Protein AF-A0A2N7MS92-F1 (afdb_monomer)

Nearest PDB structures (foldseek):
  7n2b-assembly2_B  TM=7.397E-01  e=2.798E-02  Homo sapiens
  5le6-assembly6_F  TM=7.637E-01  e=4.311E-02  synthetic construct
  5aar-assembly1_A  TM=6.761E-01  e=2.255E-02  Arabidopsis thaliana
  7ujj-assembly1_G  TM=6.486E-01  e=4.550E-02  synthetic construct
  6fp7-assembly1_B  TM=6.293E-01  e=8.700E-02  synthetic construct

Secondary structure (DSSP, 8-state):
-TGGGT--BTTB-HHHHHHHHHHH---HHHHHHIIIIIHHHHHHTSSSTHHHHHHHHHHHTT--TT---TT---HHHHHHHTT-HHHHHHHHHTT--TTPPBTTTTB-HHHHHHHHHHHS--HHHHHHHHHH-

pLDDT: mean 87.2, std 8.21, range [64.06, 97.69]

Structure (mmCIF, N/CA/C/O backbone):
data_AF-A0A2N7MS92-F1
#
_entry.id   AF-A0A2N7MS92-F1
#
loop_
_atom_site.group_PDB
_atom_site.id
_atom_site.type_symbol
_atom_site.label_atom_id
_atom_site.label_alt_id
_atom_site.label_comp_id
_atom_site.label_asym_id
_atom_site.label_entity_id
_atom_site.label_seq_id
_atom_site.pdbx_PDB_ins_code
_atom_site.Cartn_x
_atom_site.Cartn_y
_atom_site.Cartn_z
_atom_site.occupancy
_atom_site.B_iso_or_equiv
_atom_site.auth_seq_id
_atom_site.auth_comp_id
_atom_site.auth_asym_id
_atom_site.auth_atom_id
_atom_site.pdbx_PDB_model_num
ATOM 1 N N . MET A 1 1 ? 0.222 -4.306 17.571 1.00 74.31 1 MET A N 1
ATOM 2 C CA . MET A 1 1 ? 0.231 -3.843 16.172 1.00 74.31 1 MET A CA 1
ATOM 3 C C . MET A 1 1 ? 1.590 -4.052 15.541 1.00 74.31 1 MET A C 1
ATOM 5 O O . MET A 1 1 ? 1.655 -4.837 14.616 1.00 74.31 1 MET A O 1
ATOM 9 N N . LEU A 1 2 ? 2.665 -3.448 16.066 1.00 75.62 2 LEU A N 1
ATOM 10 C CA . LEU A 1 2 ? 4.011 -3.552 15.480 1.00 75.62 2 LEU A CA 1
ATOM 11 C C . LEU A 1 2 ? 4.478 -5.001 15.237 1.00 75.62 2 LEU A C 1
ATOM 13 O O . LEU A 1 2 ? 4.984 -5.285 14.156 1.00 75.62 2 LEU A O 1
ATOM 17 N N . CYS A 1 3 ? 4.228 -5.937 16.160 1.00 80.69 3 CYS A N 1
ATOM 18 C CA . CYS A 1 3 ? 4.527 -7.358 15.919 1.00 80.69 3 CYS A CA 1
ATOM 19 C C . CYS A 1 3 ? 3.757 -7.963 14.746 1.00 80.69 3 CYS A C 1
ATOM 21 O O . CYS A 1 3 ? 4.344 -8.627 13.903 1.00 80.69 3 CYS A O 1
ATOM 23 N N . ALA A 1 4 ? 2.463 -7.658 14.623 1.00 81.94 4 ALA A N 1
ATOM 24 C CA . ALA A 1 4 ? 1.657 -8.073 13.478 1.00 81.94 4 ALA A CA 1
ATOM 25 C C . ALA A 1 4 ? 2.101 -7.398 12.165 1.00 81.94 4 ALA A C 1
ATOM 27 O O . ALA A 1 4 ? 1.590 -7.756 11.113 1.00 81.94 4 ALA A O 1
ATOM 28 N N . LEU A 1 5 ? 3.029 -6.437 12.200 1.00 82.12 5 LEU A N 1
ATOM 29 C CA . LEU A 1 5 ? 3.677 -5.853 11.019 1.00 82.12 5 LEU A CA 1
ATOM 30 C C . LEU A 1 5 ? 5.069 -6.455 10.744 1.00 82.12 5 LEU A C 1
ATOM 32 O O . LEU A 1 5 ? 5.768 -5.956 9.868 1.00 82.12 5 LEU A O 1
ATOM 36 N N . GLY A 1 6 ? 5.468 -7.501 11.479 1.00 76.25 6 GLY A N 1
ATOM 37 C CA . GLY A 1 6 ? 6.758 -8.183 11.325 1.00 76.25 6 GLY A CA 1
ATOM 38 C C . GLY A 1 6 ? 7.873 -7.683 12.251 1.00 76.25 6 GLY A C 1
ATOM 39 O O . GLY A 1 6 ? 9.029 -8.015 12.028 1.00 76.25 6 GLY A O 1
ATOM 40 N N . ASN A 1 7 ? 7.567 -6.881 13.279 1.00 80.44 7 ASN A N 1
ATOM 41 C CA . ASN A 1 7 ? 8.578 -6.492 14.271 1.00 80.44 7 ASN A CA 1
ATOM 42 C C . ASN A 1 7 ? 8.728 -7.587 15.336 1.00 80.44 7 ASN A C 1
ATOM 44 O O . ASN A 1 7 ? 7.766 -7.874 16.049 1.00 80.44 7 ASN A O 1
ATOM 48 N N . ASP A 1 8 ? 9.927 -8.145 15.493 1.00 68.06 8 ASP A N 1
ATOM 49 C CA . ASP A 1 8 ? 10.179 -9.217 16.459 1.00 68.06 8 ASP A CA 1
ATOM 50 C C . ASP A 1 8 ? 9.887 -8.772 17.902 1.00 68.06 8 ASP A C 1
ATOM 52 O O . ASP A 1 8 ? 10.577 -7.925 18.477 1.00 68.06 8 ASP A O 1
ATOM 56 N N . ILE A 1 9 ? 8.865 -9.378 18.512 1.00 73.62 9 ILE A N 1
ATOM 57 C CA . ILE A 1 9 ? 8.648 -9.348 19.959 1.00 73.62 9 ILE A CA 1
ATOM 58 C C . ILE A 1 9 ? 9.045 -10.734 20.483 1.00 73.62 9 ILE A C 1
ATOM 60 O O . ILE A 1 9 ? 8.475 -11.720 20.028 1.00 73.62 9 ILE A O 1
ATOM 64 N N . PRO A 1 10 ? 9.963 -10.858 21.463 1.00 70.81 10 PRO A N 1
ATOM 65 C CA . PRO A 1 10 ? 10.567 -12.143 21.859 1.00 70.81 10 PRO A CA 1
ATOM 66 C C . PRO A 1 10 ? 9.607 -13.262 22.301 1.00 70.81 10 PRO A C 1
ATOM 68 O O . PRO A 1 10 ? 10.048 -14.383 22.535 1.00 70.81 10 PRO A O 1
ATOM 71 N N . VAL A 1 11 ? 8.325 -12.950 22.496 1.00 71.44 11 VAL A N 1
ATOM 72 C CA . VAL A 1 11 ? 7.302 -13.843 23.058 1.00 71.44 11 VAL A CA 1
ATOM 73 C C . VAL A 1 11 ? 6.183 -14.146 22.049 1.00 71.44 11 VAL A C 1
ATOM 75 O O . VAL A 1 11 ? 5.408 -15.063 22.284 1.00 71.44 11 VAL A O 1
ATOM 78 N N . PHE A 1 12 ? 6.086 -13.394 20.947 1.00 71.62 12 PHE A N 1
ATOM 79 C CA . PHE A 1 12 ? 4.992 -13.487 19.976 1.00 71.62 12 PHE A CA 1
ATOM 80 C C . PHE A 1 12 ? 5.512 -13.212 18.566 1.00 71.62 12 PHE A C 1
ATOM 82 O O . PHE A 1 12 ? 6.073 -12.140 18.322 1.00 71.62 12 PHE A O 1
ATOM 89 N N . ASP A 1 13 ? 5.280 -14.140 17.637 1.00 80.25 13 ASP A N 1
ATOM 90 C CA . ASP A 1 13 ? 5.498 -13.874 16.216 1.00 80.25 13 ASP A CA 1
ATOM 91 C C . ASP A 1 13 ? 4.348 -13.039 15.611 1.00 80.25 13 ASP A C 1
ATOM 93 O O . ASP A 1 13 ? 3.380 -12.662 16.289 1.00 80.25 13 ASP A O 1
ATOM 97 N N . SER A 1 14 ? 4.463 -12.675 14.331 1.00 79.38 14 SER A N 1
ATOM 98 C CA . SER A 1 14 ? 3.465 -11.827 13.673 1.00 79.38 14 SER A CA 1
ATOM 99 C C . SER A 1 14 ? 2.087 -12.479 13.555 1.00 79.38 14 SER A C 1
ATOM 101 O O . SER A 1 14 ? 1.085 -11.760 13.591 1.00 79.38 14 SER A O 1
ATOM 103 N N . GLU A 1 15 ? 2.024 -13.806 13.419 1.00 82.88 15 GLU A N 1
ATOM 104 C CA . GLU A 1 15 ? 0.766 -14.544 13.281 1.00 82.88 15 GLU A CA 1
ATOM 105 C C . GLU A 1 15 ? 0.081 -14.706 14.637 1.00 82.88 15 GLU A C 1
ATOM 107 O O . GLU A 1 15 ? -1.110 -14.414 14.743 1.00 82.88 15 GLU A O 1
ATOM 112 N N . ASP A 1 16 ? 0.822 -15.049 15.693 1.00 86.19 16 ASP A N 1
ATOM 113 C CA . ASP A 1 16 ? 0.288 -15.120 17.056 1.00 86.19 16 ASP A CA 1
ATOM 114 C C . ASP A 1 16 ? -0.257 -13.755 17.502 1.00 86.19 16 ASP A C 1
ATOM 116 O O . ASP A 1 16 ? -1.337 -13.645 18.093 1.00 86.19 16 ASP A O 1
ATOM 120 N N . CYS A 1 17 ? 0.463 -12.679 17.170 1.00 84.69 17 CYS A N 1
ATOM 121 C CA . CYS A 1 17 ? -0.001 -11.322 17.424 1.00 84.69 17 CYS A CA 1
ATOM 122 C C . CYS A 1 17 ? -1.282 -10.988 16.657 1.00 84.69 17 CYS A C 1
ATOM 124 O O . CYS A 1 17 ? -2.179 -10.346 17.207 1.00 84.69 17 CYS A O 1
ATOM 126 N N . LEU A 1 18 ? -1.375 -11.379 15.387 1.00 84.44 18 LEU A N 1
ATOM 127 C CA . LEU A 1 18 ? -2.574 -11.136 14.597 1.00 84.44 18 LEU A CA 1
ATOM 128 C C . LEU A 1 18 ? -3.762 -11.945 15.126 1.00 84.44 18 LEU A C 1
ATOM 130 O O . LEU A 1 18 ? -4.845 -11.386 15.280 1.00 84.44 18 LEU A O 1
ATOM 134 N N . PHE A 1 19 ? -3.543 -13.211 15.481 1.00 85.31 19 PHE A N 1
ATOM 135 C CA . PHE A 1 19 ? -4.543 -14.063 16.115 1.00 85.31 19 PHE A CA 1
ATOM 136 C C . PHE A 1 19 ? -5.077 -13.437 17.407 1.00 85.31 19 PHE A C 1
ATOM 138 O O . PHE A 1 19 ? -6.287 -13.432 17.640 1.00 85.31 19 PHE A O 1
ATOM 145 N N . TYR A 1 20 ? -4.199 -12.846 18.223 1.00 85.56 20 TYR A N 1
ATOM 146 C CA . TYR A 1 20 ? -4.611 -12.096 19.406 1.00 85.56 20 TYR A CA 1
ATOM 147 C C . TYR A 1 20 ? -5.540 -10.925 19.042 1.00 85.56 20 TYR A C 1
ATOM 149 O O . TYR A 1 20 ? -6.617 -10.800 19.626 1.00 85.56 20 TYR A O 1
ATOM 157 N N . PHE A 1 21 ? -5.176 -10.098 18.056 1.00 84.50 21 PHE A N 1
ATOM 158 C CA . PHE A 1 21 ? -6.023 -8.976 17.624 1.00 84.50 21 PHE A CA 1
ATOM 159 C C . PHE A 1 21 ? -7.362 -9.427 17.039 1.00 84.50 21 PHE A C 1
ATOM 161 O O . PHE A 1 21 ? -8.373 -8.774 17.273 1.00 84.50 21 PHE A O 1
ATOM 168 N N . GLU A 1 22 ? -7.400 -10.531 16.298 1.00 82.81 22 GLU A N 1
ATOM 169 C CA . GLU A 1 22 ? -8.647 -11.060 15.735 1.00 82.81 22 GLU A CA 1
ATOM 170 C C . GLU A 1 22 ? -9.548 -11.684 16.809 1.00 82.81 22 GLU A C 1
ATOM 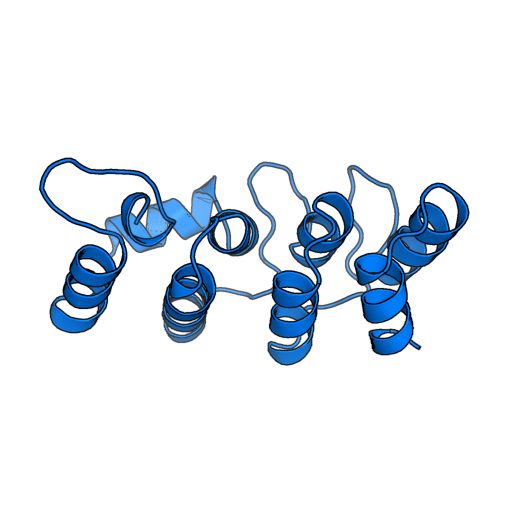172 O O . GLU A 1 22 ? -10.769 -11.560 16.738 1.00 82.81 22 GLU A O 1
ATOM 177 N N . THR A 1 23 ? -8.958 -12.315 17.827 1.00 87.00 23 THR A N 1
ATOM 178 C CA . THR A 1 23 ? -9.700 -12.984 18.907 1.00 87.00 23 THR A CA 1
ATOM 179 C C . THR A 1 23 ? -10.246 -11.996 19.931 1.00 87.00 23 THR A C 1
ATOM 181 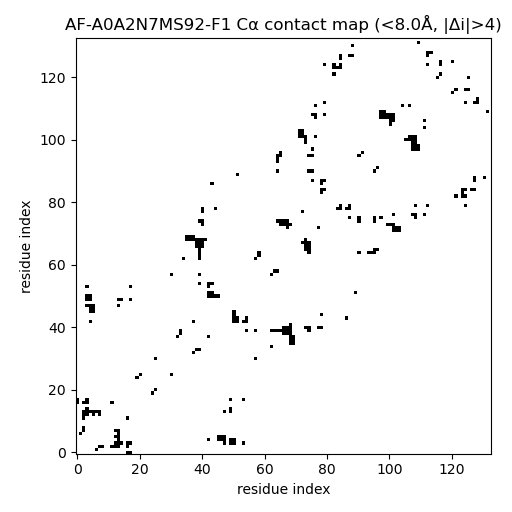O O . THR A 1 23 ? -11.389 -12.114 20.370 1.00 87.00 23 THR A O 1
ATOM 184 N N . PHE A 1 24 ? -9.424 -11.030 20.339 1.00 86.06 24 PHE A N 1
ATOM 185 C CA . PHE A 1 24 ? -9.745 -10.104 21.428 1.00 86.06 24 PHE A CA 1
ATOM 186 C C . PHE A 1 24 ? -10.126 -8.702 20.935 1.00 86.06 24 PHE A C 1
ATOM 188 O O . PHE A 1 24 ? -10.587 -7.880 21.727 1.00 86.06 24 PHE A O 1
ATOM 195 N N . GLY A 1 25 ? -9.981 -8.439 19.635 1.00 82.12 25 GLY A N 1
ATOM 196 C CA . GLY A 1 25 ? -10.257 -7.150 19.015 1.00 82.12 25 GLY A CA 1
ATOM 197 C C . GLY A 1 25 ? -9.101 -6.153 19.127 1.00 82.12 25 GLY A C 1
ATOM 198 O O . GLY A 1 25 ? -8.066 -6.387 19.756 1.00 82.12 25 GLY A O 1
ATOM 199 N N . VAL A 1 26 ? -9.299 -4.996 18.497 1.00 80.62 26 VAL A N 1
ATOM 200 C CA . VAL A 1 26 ? -8.405 -3.835 18.579 1.00 80.62 26 VAL A CA 1
ATOM 201 C C . VAL A 1 26 ? -8.942 -2.894 19.661 1.00 80.62 26 VAL A C 1
ATOM 203 O O . VAL A 1 26 ? -10.135 -2.590 19.676 1.00 80.62 26 VAL A O 1
ATOM 206 N N . SER A 1 27 ? -8.091 -2.434 20.586 1.00 84.62 27 SER A N 1
ATOM 207 C CA . SER A 1 27 ? -8.526 -1.474 21.610 1.00 84.62 27 SER A CA 1
ATOM 208 C C . SER A 1 27 ? -8.845 -0.109 20.989 1.00 84.62 27 SER A C 1
ATOM 210 O O . SER A 1 27 ? -8.235 0.289 19.997 1.00 84.62 27 SER A O 1
ATOM 212 N N . GLN A 1 28 ? -9.772 0.640 21.593 1.00 82.44 28 GLN A N 1
ATOM 213 C CA . GLN A 1 28 ? -10.122 1.992 21.131 1.00 82.44 28 GLN A CA 1
ATOM 214 C C . GLN A 1 28 ? -8.924 2.949 21.164 1.00 82.44 28 GLN A C 1
ATOM 216 O O . GLN A 1 28 ? -8.745 3.746 20.245 1.00 82.44 28 GLN A O 1
ATOM 221 N N . ASP A 1 29 ? -8.053 2.813 22.165 1.00 81.50 29 ASP A N 1
ATOM 222 C CA . ASP A 1 29 ? -6.804 3.577 22.249 1.00 81.50 29 ASP A CA 1
ATOM 223 C C . ASP A 1 29 ? -5.883 3.285 21.058 1.00 81.50 29 ASP A C 1
ATOM 225 O O . ASP A 1 29 ? -5.252 4.185 20.508 1.00 81.50 29 ASP A O 1
ATOM 229 N N . LEU A 1 30 ? -5.824 2.019 20.630 1.00 76.62 30 LEU A N 1
ATOM 230 C CA . LEU A 1 30 ? -5.020 1.610 19.487 1.00 76.62 30 LEU A CA 1
ATOM 231 C C . LEU A 1 30 ? -5.618 2.110 18.166 1.00 76.62 30 LEU A C 1
ATOM 233 O O . LEU A 1 30 ? -4.863 2.554 17.305 1.00 76.62 30 LEU A O 1
ATOM 237 N N . LEU A 1 31 ? -6.947 2.088 18.016 1.00 80.50 31 LEU A N 1
ATOM 238 C CA . LEU A 1 31 ? -7.622 2.706 16.869 1.00 80.50 31 LEU A CA 1
ATOM 239 C C . LEU A 1 31 ? -7.320 4.211 16.815 1.00 80.50 31 LEU A C 1
ATOM 241 O O . LEU A 1 31 ? -6.851 4.689 15.788 1.00 80.50 31 LEU A O 1
ATOM 245 N N . SER A 1 32 ? -7.460 4.921 17.937 1.00 79.62 32 SER A N 1
ATOM 246 C CA . SER A 1 32 ? -7.177 6.364 18.040 1.00 79.62 32 SER A CA 1
ATOM 247 C C . SER A 1 32 ? -5.726 6.711 17.676 1.00 79.62 32 SER A C 1
ATOM 249 O O . SER A 1 32 ? -5.453 7.731 17.045 1.00 79.62 32 SER A O 1
ATOM 251 N N . LEU A 1 33 ? -4.769 5.852 18.045 1.00 74.81 33 LEU A N 1
ATOM 252 C CA . LEU A 1 33 ? -3.359 6.036 17.698 1.00 74.81 33 LEU A CA 1
ATOM 253 C C . LEU A 1 33 ? -3.118 5.920 16.183 1.00 74.81 33 LEU A C 1
ATOM 255 O O . LEU A 1 33 ? -2.373 6.716 15.608 1.00 74.81 33 LEU A O 1
ATOM 259 N N . VAL A 1 34 ? -3.746 4.936 15.530 1.00 72.88 34 VAL A N 1
ATOM 260 C CA . VAL A 1 34 ? -3.667 4.767 14.068 1.00 72.88 34 VAL A CA 1
ATOM 261 C C . VAL A 1 34 ? -4.318 5.938 13.357 1.00 72.88 34 VAL A C 1
ATOM 263 O O . VAL A 1 34 ? -3.763 6.425 12.373 1.00 72.88 34 VAL A O 1
ATOM 266 N N . GLU A 1 35 ? -5.460 6.377 13.882 1.00 70.75 35 GLU A N 1
ATOM 267 C CA . GLU A 1 35 ? -6.241 7.505 13.395 1.00 70.75 35 GLU A CA 1
ATOM 268 C C . GLU A 1 35 ? -5.374 8.762 13.281 1.00 70.75 35 GLU A C 1
ATOM 270 O O . GLU A 1 35 ? -5.324 9.427 12.250 1.00 70.75 35 GLU A O 1
ATOM 275 N N . TYR A 1 36 ? -4.631 9.061 14.345 1.00 67.31 36 TYR A N 1
ATOM 276 C CA . TYR A 1 36 ? -3.923 10.325 14.453 1.00 67.31 36 TYR A CA 1
ATOM 277 C C . TYR A 1 36 ? -2.519 10.310 13.829 1.00 67.31 36 TYR A C 1
ATOM 279 O O . TYR A 1 36 ? -2.116 11.306 13.233 1.00 67.31 36 TYR A O 1
ATOM 287 N N . GLN A 1 37 ? -1.761 9.212 13.959 1.00 64.06 37 GLN A N 1
ATOM 288 C CA . GLN A 1 37 ? -0.316 9.238 13.664 1.00 64.06 37 GLN A CA 1
ATOM 289 C C . GLN A 1 37 ? 0.113 8.460 12.420 1.00 64.06 37 GLN A C 1
ATOM 291 O O . GLN A 1 37 ? 1.088 8.820 11.756 1.00 64.06 37 GLN A O 1
ATOM 296 N N . TYR A 1 38 ? -0.582 7.377 12.088 1.00 68.56 38 TYR A N 1
ATOM 297 C CA . TYR A 1 38 ? -0.018 6.366 11.191 1.00 68.56 38 TYR A CA 1
ATOM 298 C C . TYR A 1 38 ? -0.819 6.223 9.889 1.00 68.56 38 TYR A C 1
ATOM 300 O O . TYR A 1 38 ? -0.239 6.108 8.804 1.00 68.56 38 TYR A O 1
ATOM 308 N N . GLY A 1 39 ? -2.151 6.288 9.956 1.00 78.31 39 GLY A N 1
ATOM 309 C CA . GLY A 1 39 ? -3.020 6.026 8.810 1.00 78.31 39 GLY A CA 1
ATOM 310 C C . GLY A 1 39 ? -2.803 4.631 8.199 1.00 78.31 39 GLY A C 1
ATOM 311 O O . GLY A 1 39 ? -2.014 3.811 8.679 1.00 78.31 39 GLY A O 1
ATOM 312 N N . ILE A 1 40 ? -3.494 4.342 7.093 1.00 84.75 40 ILE A N 1
ATOM 313 C CA . ILE A 1 40 ? -3.413 3.019 6.446 1.00 84.75 40 ILE A CA 1
ATOM 314 C C . ILE A 1 40 ? -2.047 2.774 5.780 1.00 84.75 40 ILE A C 1
ATOM 316 O O . ILE A 1 40 ? -1.569 1.643 5.718 1.00 84.75 40 ILE A O 1
ATOM 320 N N . SER A 1 41 ? -1.376 3.839 5.326 1.00 83.25 41 SER A N 1
ATOM 321 C CA . SER A 1 41 ? -0.083 3.740 4.635 1.00 83.25 41 SER A CA 1
ATOM 322 C C . SER A 1 41 ? 1.031 3.163 5.515 1.00 83.25 41 SER A C 1
ATOM 324 O O . SER A 1 41 ? 1.828 2.361 5.034 1.00 83.25 41 SER A O 1
ATOM 326 N N . SER A 1 42 ? 1.065 3.505 6.808 1.00 82.50 42 SER A N 1
ATOM 327 C CA . SER A 1 42 ? 2.047 2.952 7.746 1.00 82.50 42 SER A CA 1
ATOM 328 C C . SER A 1 42 ? 1.834 1.461 7.990 1.00 82.50 42 SER A C 1
ATOM 330 O O . SER A 1 42 ? 2.804 0.713 8.060 1.00 82.50 42 SER A O 1
ATOM 332 N N . ILE A 1 43 ? 0.580 1.006 8.056 1.00 86.62 43 ILE A N 1
ATOM 333 C CA . ILE A 1 43 ? 0.258 -0.420 8.193 1.00 86.62 43 ILE A CA 1
ATOM 334 C C . ILE A 1 43 ? 0.756 -1.189 6.970 1.00 86.62 43 ILE A C 1
ATOM 336 O O . ILE A 1 43 ? 1.437 -2.200 7.112 1.00 86.62 43 ILE A O 1
ATOM 340 N N . LEU A 1 44 ? 0.482 -0.670 5.771 1.00 88.88 44 LEU A N 1
ATOM 341 C CA . LEU A 1 44 ? 0.894 -1.297 4.515 1.00 88.88 44 LEU A CA 1
ATOM 342 C C . LEU A 1 44 ? 2.410 -1.283 4.281 1.00 88.88 44 LEU A C 1
ATOM 344 O O . LEU A 1 44 ? 2.883 -2.072 3.477 1.00 88.88 44 LEU A O 1
ATOM 348 N N . SER A 1 45 ? 3.173 -0.444 4.987 1.00 83.50 45 SER A N 1
ATOM 349 C CA . SER A 1 45 ? 4.642 -0.443 4.907 1.00 83.50 45 SER A CA 1
ATOM 350 C C . SER A 1 45 ? 5.317 -1.596 5.664 1.00 83.50 45 SER A C 1
ATOM 352 O O . SER A 1 45 ? 6.527 -1.770 5.549 1.00 83.50 45 SER A O 1
ATOM 354 N N . GLY A 1 46 ? 4.557 -2.385 6.436 1.00 82.56 46 GLY A N 1
ATOM 355 C CA . GLY A 1 46 ? 5.079 -3.574 7.114 1.00 82.56 46 GLY A CA 1
ATOM 356 C C . GLY A 1 46 ? 5.534 -4.663 6.135 1.00 82.56 46 GLY A C 1
ATOM 357 O O . GLY A 1 46 ? 5.002 -4.771 5.030 1.00 82.56 46 GLY A O 1
ATOM 358 N N . ASP A 1 47 ? 6.480 -5.498 6.568 1.00 79.00 47 ASP A N 1
ATOM 359 C CA . ASP A 1 47 ? 7.130 -6.538 5.743 1.00 79.00 47 ASP A CA 1
ATOM 360 C C . ASP A 1 47 ? 6.441 -7.916 5.844 1.00 79.00 47 ASP A C 1
ATOM 362 O O . ASP A 1 47 ? 6.959 -8.946 5.423 1.00 79.00 47 ASP A O 1
ATOM 366 N N . SER A 1 48 ? 5.240 -7.964 6.425 1.00 81.81 48 SER A N 1
ATOM 367 C CA . SER A 1 48 ? 4.475 -9.203 6.575 1.00 81.81 48 SER A CA 1
ATOM 368 C C . SER A 1 48 ? 3.173 -9.172 5.783 1.00 81.81 48 SER A C 1
ATOM 370 O O . SER A 1 48 ? 2.495 -8.148 5.705 1.00 81.81 48 SER A O 1
ATOM 372 N N . HIS A 1 49 ? 2.754 -10.331 5.265 1.00 77.88 49 HIS A N 1
ATOM 373 C CA . HIS A 1 49 ? 1.446 -10.508 4.621 1.00 77.88 49 HIS A CA 1
ATOM 374 C C . HIS A 1 49 ? 0.271 -10.161 5.550 1.00 77.88 49 HIS A C 1
ATOM 376 O O . HIS A 1 49 ? -0.791 -9.739 5.082 1.00 77.88 49 HIS A O 1
ATOM 382 N N . SER A 1 50 ? 0.467 -10.265 6.868 1.00 85.19 50 SER A N 1
ATOM 383 C CA . SER A 1 50 ? -0.504 -9.853 7.885 1.00 85.19 50 SER A CA 1
ATOM 384 C C . SER A 1 50 ? -0.880 -8.369 7.803 1.00 85.19 50 SER A C 1
ATOM 386 O O . SER A 1 50 ? -1.957 -7.995 8.274 1.00 85.19 50 SER A O 1
ATOM 388 N N . ARG A 1 51 ? -0.067 -7.523 7.149 1.00 88.38 51 ARG A N 1
ATOM 389 C CA . ARG A 1 51 ? -0.364 -6.096 6.949 1.00 88.38 51 ARG A CA 1
ATOM 390 C C . ARG A 1 51 ? -1.709 -5.859 6.265 1.00 88.38 51 ARG A C 1
ATOM 392 O O . ARG A 1 51 ? -2.447 -4.967 6.670 1.00 88.38 51 ARG A O 1
ATOM 399 N N . PHE A 1 52 ? -2.077 -6.693 5.290 1.00 91.88 52 PHE A N 1
ATOM 400 C CA . PHE A 1 52 ? -3.351 -6.569 4.576 1.00 91.88 52 PHE A CA 1
ATOM 401 C C . PHE A 1 52 ? -4.538 -6.999 5.435 1.00 91.88 52 PHE A C 1
ATOM 403 O O . PHE A 1 52 ? -5.599 -6.383 5.374 1.00 91.88 52 PHE A O 1
ATOM 410 N N . ARG A 1 53 ? -4.357 -8.021 6.283 1.00 90.06 53 ARG A N 1
ATOM 411 C CA . ARG A 1 53 ? -5.377 -8.439 7.258 1.00 90.06 53 ARG A CA 1
ATOM 412 C C . ARG A 1 53 ? -5.628 -7.328 8.275 1.00 90.06 53 ARG A C 1
ATOM 414 O O . ARG A 1 53 ? -6.776 -6.957 8.491 1.00 90.06 53 ARG A O 1
ATOM 421 N N . MET A 1 54 ? -4.565 -6.728 8.810 1.00 86.56 54 MET A N 1
ATOM 422 C CA . MET A 1 54 ? -4.672 -5.573 9.706 1.00 86.56 54 MET A CA 1
ATOM 423 C C . MET A 1 54 ? -5.347 -4.376 9.020 1.00 86.56 54 MET A C 1
ATOM 425 O O . MET A 1 54 ? -6.232 -3.750 9.598 1.00 86.56 54 MET A O 1
ATOM 429 N N . ALA A 1 55 ? -4.973 -4.082 7.772 1.00 89.94 55 ALA A N 1
ATOM 430 C CA . ALA A 1 55 ? -5.563 -3.004 6.987 1.00 89.94 55 ALA A CA 1
ATOM 431 C C . ALA A 1 55 ? -7.071 -3.219 6.742 1.00 89.94 55 ALA A C 1
ATOM 433 O O . ALA A 1 55 ? -7.860 -2.291 6.918 1.00 89.94 55 ALA A O 1
ATOM 434 N N . ASN A 1 56 ? -7.489 -4.453 6.437 1.00 91.06 56 ASN A N 1
ATOM 435 C CA . ASN A 1 56 ? -8.904 -4.817 6.325 1.00 91.06 56 ASN A CA 1
ATOM 436 C C . ASN A 1 56 ? -9.655 -4.605 7.651 1.00 91.06 56 ASN A C 1
ATOM 438 O O . ASN A 1 56 ? -10.760 -4.063 7.644 1.00 91.06 56 ASN A O 1
ATOM 442 N N . THR A 1 57 ? -9.061 -4.989 8.788 1.00 87.81 57 THR A N 1
ATOM 443 C CA . THR A 1 57 ? -9.660 -4.767 10.115 1.00 87.81 57 THR A CA 1
ATOM 444 C C . THR A 1 57 ? -9.897 -3.283 10.379 1.00 87.81 57 THR A C 1
ATOM 446 O O . THR A 1 57 ? -10.960 -2.921 10.876 1.00 87.81 57 THR A O 1
ATOM 449 N N . LEU A 1 58 ? -8.952 -2.411 10.019 1.00 85.12 58 LEU A N 1
ATOM 450 C CA . LEU A 1 58 ? -9.106 -0.964 10.191 1.00 85.12 58 LEU A CA 1
ATOM 451 C C . LEU A 1 58 ? -10.211 -0.391 9.295 1.00 85.12 58 LEU A C 1
ATOM 453 O O . LEU A 1 58 ? -11.069 0.338 9.788 1.00 85.12 58 LEU A O 1
ATOM 457 N N . ILE A 1 59 ? -10.259 -0.769 8.013 1.00 89.38 59 ILE A N 1
ATOM 458 C CA . ILE A 1 59 ? -11.346 -0.349 7.109 1.00 89.38 59 ILE A CA 1
ATOM 459 C C . ILE A 1 59 ? -12.712 -0.794 7.652 1.00 89.38 59 ILE A C 1
ATOM 461 O O . ILE A 1 59 ? -13.664 -0.015 7.637 1.00 89.38 59 ILE A O 1
ATOM 465 N N . ALA A 1 60 ? -12.813 -2.007 8.207 1.00 89.50 60 ALA A N 1
ATOM 466 C CA . ALA A 1 60 ? -14.047 -2.496 8.825 1.00 89.50 60 ALA A CA 1
ATOM 467 C C . ALA A 1 60 ? -14.491 -1.667 10.049 1.00 89.50 60 ALA A C 1
ATOM 469 O O . ALA A 1 60 ? -15.677 -1.643 10.372 1.00 89.50 60 ALA A O 1
ATOM 470 N N . HIS A 1 61 ? -13.562 -0.958 10.698 1.00 86.38 61 HIS A N 1
ATOM 471 C CA . HIS A 1 61 ? -13.842 -0.005 11.776 1.00 86.38 61 HIS A CA 1
ATOM 472 C C . HIS A 1 61 ? -14.087 1.431 11.270 1.00 86.38 61 HIS A C 1
ATOM 474 O O . HIS A 1 61 ? -14.184 2.350 12.078 1.00 86.38 61 HIS A O 1
ATOM 480 N N . GLY A 1 62 ? -14.218 1.637 9.955 1.00 87.38 62 GLY A N 1
ATOM 481 C CA . GLY A 1 62 ? -14.573 2.927 9.356 1.00 87.38 62 GLY A CA 1
ATOM 482 C C . GLY A 1 62 ? -13.389 3.819 8.982 1.00 87.38 62 GLY A C 1
ATOM 483 O O . GLY A 1 62 ? -13.597 4.992 8.681 1.00 87.38 62 GLY A O 1
ATOM 484 N N . PHE A 1 63 ? -12.161 3.294 8.984 1.00 87.12 63 PHE A N 1
ATOM 485 C CA . PHE A 1 63 ? -10.987 4.053 8.552 1.00 87.12 63 PHE A CA 1
ATOM 486 C C . PHE A 1 63 ? -11.025 4.299 7.041 1.00 87.12 63 PHE A C 1
ATOM 488 O O . PHE A 1 63 ? -11.255 3.376 6.258 1.00 87.12 63 PHE A O 1
ATOM 495 N N . ASP A 1 64 ? -10.750 5.538 6.630 1.00 89.06 64 ASP A N 1
ATOM 496 C CA . ASP A 1 64 ? -10.674 5.904 5.216 1.00 89.06 64 ASP A CA 1
ATOM 497 C C . ASP A 1 64 ? -9.397 5.331 4.578 1.00 89.06 64 ASP A C 1
ATOM 499 O O . ASP A 1 64 ? -8.280 5.541 5.058 1.00 89.06 64 ASP A O 1
ATOM 503 N N . VAL A 1 65 ? -9.551 4.639 3.449 1.00 92.56 65 VAL A N 1
ATOM 504 C CA . VAL A 1 65 ? -8.435 4.140 2.631 1.00 92.56 65 VAL A CA 1
ATOM 505 C C . VAL A 1 65 ? -7.544 5.273 2.110 1.00 92.56 65 VAL A C 1
ATOM 507 O O . VAL A 1 65 ? -6.383 5.052 1.785 1.00 92.56 65 VAL A O 1
ATOM 510 N N . ASN A 1 66 ? -8.069 6.495 2.034 1.00 91.06 66 ASN A N 1
ATOM 511 C CA . ASN A 1 66 ? -7.360 7.679 1.562 1.00 91.06 66 ASN A CA 1
ATOM 512 C C . ASN A 1 66 ? -6.651 8.453 2.670 1.00 91.06 66 ASN A C 1
ATOM 514 O O . ASN A 1 66 ? -6.056 9.500 2.398 1.00 91.06 66 ASN A O 1
ATOM 518 N N . TRP A 1 67 ? -6.716 7.967 3.910 1.00 83.50 67 TRP A N 1
ATOM 519 C CA . TRP A 1 67 ? -6.167 8.679 5.048 1.00 83.50 67 TRP A CA 1
ATOM 520 C C . TRP A 1 67 ? -4.678 8.969 4.873 1.00 83.50 67 TRP A C 1
ATOM 522 O O . TRP A 1 67 ? -3.848 8.072 4.696 1.00 83.50 67 TRP A O 1
ATOM 532 N N . LEU A 1 68 ? -4.352 10.253 4.955 1.00 79.25 68 LEU A N 1
ATOM 533 C CA . LEU A 1 68 ? -2.994 10.763 5.001 1.00 79.25 68 LEU A CA 1
ATOM 534 C C . LEU A 1 68 ? -2.311 10.445 6.342 1.00 79.25 68 LEU A C 1
ATOM 536 O O . LEU A 1 68 ? -2.860 10.686 7.411 1.00 79.25 68 LEU A O 1
ATOM 540 N N . ASN A 1 69 ? -1.074 9.965 6.293 1.00 73.75 69 ASN A N 1
ATOM 541 C CA . ASN A 1 69 ? -0.225 9.880 7.487 1.00 73.75 69 ASN A CA 1
ATOM 542 C C . ASN A 1 69 ? 0.225 11.280 7.971 1.00 73.75 69 ASN A C 1
ATOM 544 O O . ASN A 1 69 ? -0.019 12.276 7.292 1.00 73.75 69 ASN A O 1
ATOM 548 N N . GLU A 1 70 ? 0.976 11.371 9.081 1.00 74.44 70 GLU A N 1
ATOM 549 C CA . GLU A 1 70 ? 1.595 12.633 9.571 1.00 74.44 70 GLU A CA 1
ATOM 550 C C . GLU A 1 70 ? 2.429 13.366 8.501 1.00 74.44 70 GLU A C 1
ATOM 552 O O . GLU A 1 70 ? 2.665 14.572 8.553 1.00 74.44 70 GLU A O 1
ATOM 557 N N . SER A 1 71 ? 2.882 12.625 7.493 1.00 72.31 71 SER A N 1
ATOM 558 C CA . SER A 1 71 ? 3.608 13.134 6.340 1.00 72.31 71 SER A CA 1
ATOM 559 C C . SER A 1 71 ? 2.715 13.748 5.253 1.00 72.31 71 SER A C 1
ATOM 561 O O . SER A 1 71 ? 3.243 14.133 4.209 1.00 72.31 71 SER A O 1
ATOM 563 N N . ASN A 1 72 ? 1.400 13.842 5.463 1.00 78.50 72 ASN A N 1
ATOM 564 C CA . ASN A 1 72 ? 0.405 14.297 4.492 1.00 78.50 72 ASN A CA 1
ATOM 565 C C . ASN A 1 72 ? 0.517 13.601 3.121 1.00 78.50 72 ASN A C 1
ATOM 567 O O . ASN A 1 72 ? 0.232 14.204 2.087 1.00 78.50 72 ASN A O 1
ATOM 571 N N . SER A 1 73 ? 0.972 12.344 3.091 1.00 83.75 73 SER A N 1
ATOM 572 C CA . SER A 1 73 ? 1.128 11.585 1.849 1.00 83.75 73 SER A CA 1
ATOM 573 C C . SER A 1 73 ? -0.047 10.628 1.671 1.00 83.75 73 SER A C 1
ATOM 575 O O . SER A 1 73 ? -0.279 9.811 2.567 1.00 83.75 73 SER A O 1
ATOM 577 N N . PRO A 1 74 ? -0.761 10.670 0.530 1.00 91.00 74 PRO A N 1
ATOM 578 C CA . PRO A 1 74 ? -1.774 9.676 0.225 1.00 91.00 74 PRO A CA 1
ATOM 579 C C . PRO A 1 74 ? -1.161 8.268 0.162 1.00 91.00 74 PRO A C 1
ATOM 581 O O . PRO A 1 74 ? -0.012 8.114 -0.277 1.00 91.00 74 PRO A O 1
ATOM 584 N N . PRO A 1 75 ? -1.903 7.223 0.562 1.00 92.88 75 PRO A N 1
ATOM 585 C CA . PRO A 1 75 ? -1.366 5.863 0.611 1.00 92.88 75 PRO A CA 1
ATOM 586 C C . PRO A 1 75 ? -0.854 5.331 -0.732 1.00 92.88 75 PRO A C 1
ATOM 588 O O . PRO A 1 75 ? 0.160 4.633 -0.756 1.00 92.88 75 PRO A O 1
ATOM 591 N N . LEU A 1 76 ? -1.483 5.710 -1.853 1.00 95.00 76 LEU A N 1
ATOM 592 C CA . LEU A 1 76 ? -1.022 5.317 -3.191 1.00 95.00 76 LEU A CA 1
ATOM 593 C C . LEU A 1 76 ? 0.376 5.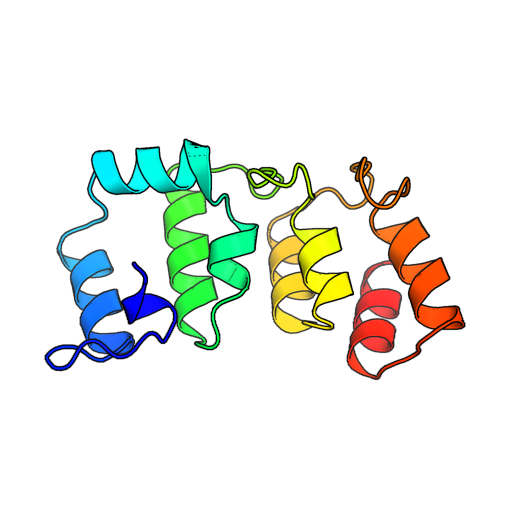868 -3.510 1.00 95.00 76 LEU A C 1
ATOM 595 O O . LEU A 1 76 ? 1.208 5.135 -4.041 1.00 95.00 76 LEU A O 1
ATOM 599 N N . HIS A 1 77 ? 0.681 7.115 -3.132 1.00 93.75 77 HIS A N 1
ATOM 600 C CA . HIS A 1 77 ? 2.025 7.683 -3.304 1.00 93.75 77 HIS A CA 1
ATOM 601 C C . HIS A 1 77 ? 3.065 6.913 -2.502 1.00 93.75 77 HIS A C 1
ATOM 603 O O . HIS A 1 77 ? 4.149 6.648 -3.015 1.00 93.75 77 HIS 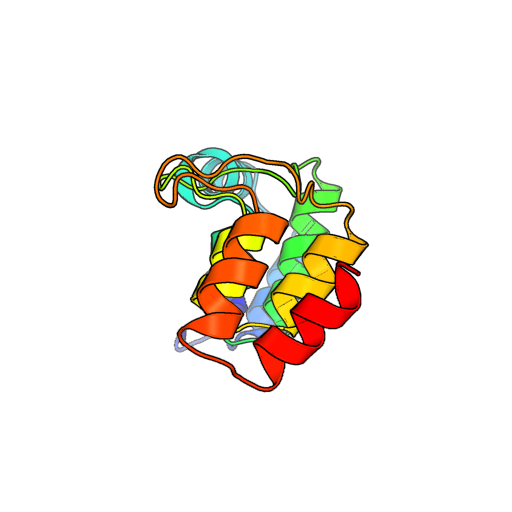A O 1
ATOM 609 N N . SER A 1 78 ? 2.731 6.518 -1.271 1.00 91.81 78 SER A N 1
ATOM 610 C CA . SER A 1 78 ? 3.624 5.703 -0.446 1.00 91.81 78 SER A CA 1
ATOM 611 C C . SER A 1 78 ? 3.934 4.365 -1.121 1.00 91.81 78 SER A C 1
ATOM 613 O O . SER A 1 78 ? 5.100 3.988 -1.179 1.00 91.81 78 SER A O 1
ATOM 615 N N . ALA A 1 79 ? 2.942 3.677 -1.692 1.00 94.12 79 ALA A N 1
ATOM 616 C CA . ALA A 1 79 ? 3.175 2.418 -2.404 1.00 94.12 79 ALA A CA 1
ATOM 617 C C . ALA A 1 79 ? 4.068 2.597 -3.650 1.00 94.12 79 ALA A C 1
ATOM 619 O O . ALA A 1 79 ? 4.973 1.795 -3.875 1.00 94.12 79 ALA A O 1
ATOM 620 N N . ILE A 1 80 ? 3.892 3.689 -4.407 1.00 95.19 80 ILE A N 1
ATOM 621 C CA . ILE A 1 80 ? 4.747 4.022 -5.564 1.00 95.19 80 ILE A CA 1
ATOM 622 C C . ILE A 1 80 ? 6.200 4.296 -5.130 1.00 95.19 80 ILE A C 1
ATOM 624 O O . ILE A 1 80 ? 7.146 3.823 -5.768 1.00 95.19 80 ILE A O 1
ATOM 628 N N . ILE A 1 81 ? 6.392 5.055 -4.041 1.00 91.75 81 ILE A N 1
ATOM 629 C CA . ILE A 1 81 ? 7.721 5.392 -3.497 1.00 91.75 81 ILE A CA 1
ATOM 630 C C . ILE A 1 81 ? 8.477 4.123 -3.093 1.00 91.75 81 ILE A C 1
ATOM 632 O O . ILE A 1 81 ? 9.647 3.982 -3.445 1.00 91.75 81 ILE A O 1
ATOM 636 N N . HIS A 1 82 ? 7.804 3.205 -2.397 1.00 91.62 82 HIS A N 1
ATOM 637 C CA . HIS A 1 82 ? 8.398 1.954 -1.915 1.00 91.62 82 HIS A CA 1
ATOM 638 C C . HIS A 1 82 ? 8.461 0.850 -2.980 1.00 91.62 82 HIS A C 1
ATOM 640 O O . HIS A 1 82 ? 8.937 -0.239 -2.682 1.00 91.62 82 HIS A O 1
ATOM 646 N N . ASP A 1 83 ? 8.004 1.122 -4.208 1.00 95.44 83 ASP A N 1
ATOM 647 C CA . ASP A 1 83 ? 7.920 0.136 -5.290 1.00 95.44 83 ASP A CA 1
ATOM 648 C C . ASP A 1 83 ? 7.107 -1.119 -4.905 1.00 95.44 83 ASP A C 1
ATOM 650 O O . ASP A 1 83 ? 7.383 -2.235 -5.345 1.00 95.44 83 ASP A O 1
ATOM 654 N N . ASP A 1 84 ? 6.087 -0.934 -4.061 1.00 95.00 84 ASP A N 1
ATOM 655 C CA . ASP A 1 84 ? 5.290 -2.004 -3.464 1.00 95.00 84 ASP A CA 1
ATOM 656 C C . ASP A 1 84 ? 4.000 -2.242 -4.259 1.00 95.00 84 ASP A C 1
ATOM 658 O O . ASP A 1 84 ? 2.946 -1.646 -4.005 1.00 95.00 84 ASP A O 1
ATOM 662 N N . PHE A 1 85 ? 4.098 -3.107 -5.271 1.00 96.31 85 PHE A N 1
ATOM 663 C CA . PHE A 1 85 ? 2.981 -3.411 -6.166 1.00 96.31 85 PHE A CA 1
ATOM 664 C C . PHE A 1 85 ? 1.782 -4.028 -5.439 1.00 96.31 85 PHE A C 1
ATOM 666 O O . PHE A 1 85 ? 0.642 -3.681 -5.745 1.00 96.31 85 PHE A O 1
ATOM 673 N N . GLU A 1 86 ? 2.013 -4.903 -4.460 1.00 95.44 86 GLU A N 1
ATOM 674 C CA . GLU A 1 86 ? 0.922 -5.558 -3.736 1.00 95.44 86 GLU A CA 1
ATOM 675 C C . GLU A 1 86 ? 0.154 -4.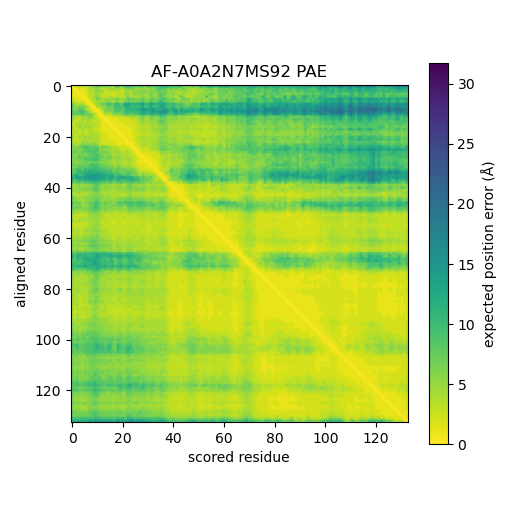553 -2.870 1.00 95.44 86 GLU A C 1
ATOM 677 O O . GLU A 1 86 ? -1.079 -4.559 -2.870 1.00 95.44 86 GLU A O 1
ATOM 682 N N . ALA A 1 87 ? 0.853 -3.633 -2.192 1.00 95.56 87 ALA A N 1
ATOM 683 C CA . ALA A 1 87 ? 0.204 -2.540 -1.468 1.00 95.56 87 ALA A CA 1
ATOM 684 C C . ALA A 1 87 ? -0.593 -1.629 -2.408 1.00 95.56 87 ALA A C 1
ATOM 686 O O . ALA A 1 87 ? -1.749 -1.307 -2.124 1.00 95.56 87 ALA A O 1
ATOM 687 N N . PHE A 1 88 ? -0.009 -1.259 -3.549 1.00 96.62 88 PHE A N 1
ATOM 688 C CA . PHE A 1 88 ? -0.673 -0.431 -4.552 1.00 96.62 88 PHE A CA 1
ATOM 689 C C . PHE A 1 88 ? -1.953 -1.089 -5.082 1.00 96.62 88 PHE A C 1
ATOM 691 O O . PHE A 1 88 ? -3.021 -0.475 -5.112 1.00 96.62 88 PHE A O 1
ATOM 698 N N . LYS A 1 89 ? -1.863 -2.365 -5.462 1.00 97.00 89 LYS A N 1
ATOM 699 C CA . LYS A 1 89 ? -2.986 -3.153 -5.965 1.00 97.00 89 LYS A CA 1
ATOM 700 C C . LYS A 1 89 ? -4.093 -3.284 -4.923 1.00 97.00 89 LYS A C 1
ATOM 702 O O . LYS A 1 89 ? -5.257 -3.084 -5.265 1.00 97.00 89 LYS A O 1
ATOM 707 N N . TRP A 1 90 ? -3.750 -3.581 -3.668 1.00 96.44 90 TRP A N 1
ATOM 708 C CA . TRP A 1 90 ? -4.730 -3.651 -2.583 1.00 96.44 90 TRP A CA 1
ATOM 709 C C . TRP A 1 90 ? -5.436 -2.304 -2.383 1.00 96.44 90 TRP A C 1
ATOM 711 O O . TRP A 1 90 ? -6.661 -2.264 -2.340 1.00 96.44 90 TRP A O 1
ATOM 721 N N . LEU A 1 91 ? -4.694 -1.190 -2.356 1.00 96.25 91 LEU A N 1
ATOM 722 C CA . LEU A 1 91 ? -5.268 0.156 -2.224 1.00 96.25 91 LEU A CA 1
ATOM 723 C C . LEU A 1 91 ? -6.261 0.470 -3.351 1.00 96.25 91 LEU A C 1
ATOM 725 O O . LEU A 1 91 ? -7.366 0.938 -3.083 1.00 96.25 91 LEU A O 1
ATOM 729 N N . MET A 1 92 ? -5.905 0.159 -4.600 1.00 96.81 92 MET A N 1
ATOM 730 C CA . MET A 1 92 ? -6.803 0.320 -5.749 1.00 96.81 92 MET A CA 1
ATOM 731 C C . MET A 1 92 ? -8.075 -0.530 -5.610 1.00 96.81 92 MET A C 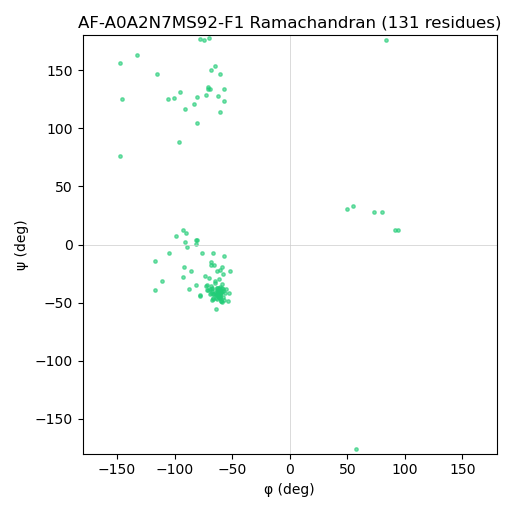1
ATOM 733 O O . MET A 1 92 ? -9.169 -0.049 -5.900 1.00 96.81 92 MET A O 1
ATOM 737 N N . GLN A 1 93 ? -7.960 -1.769 -5.120 1.00 96.06 93 GLN A N 1
ATOM 738 C CA . GLN A 1 93 ? -9.112 -2.646 -4.866 1.00 96.06 93 GLN A CA 1
ATOM 739 C C . GLN A 1 93 ? -10.036 -2.112 -3.766 1.00 96.06 93 GLN A C 1
ATOM 741 O O . GLN A 1 93 ? -11.247 -2.299 -3.852 1.00 96.06 93 GLN A O 1
ATOM 746 N N . GLN A 1 94 ? -9.479 -1.432 -2.762 1.00 96.12 94 GLN A N 1
ATOM 747 C CA . GLN A 1 94 ? -10.244 -0.777 -1.699 1.00 96.12 94 GLN A CA 1
ATOM 748 C C . GLN A 1 94 ? -10.806 0.598 -2.110 1.00 96.12 94 GLN A C 1
ATOM 750 O O . GLN A 1 94 ? -11.418 1.277 -1.290 1.00 96.12 94 GLN A O 1
ATOM 755 N N . GLY A 1 95 ? -10.623 1.025 -3.365 1.00 94.38 95 GLY A N 1
ATOM 756 C CA . GLY A 1 95 ? -11.167 2.287 -3.870 1.00 94.38 95 GLY A CA 1
ATOM 757 C C . GLY A 1 95 ? -10.352 3.523 -3.485 1.00 94.38 95 GLY A C 1
ATOM 758 O O . GLY A 1 95 ? -10.914 4.614 -3.381 1.00 94.38 95 GLY A O 1
ATOM 759 N N . ALA A 1 96 ? -9.040 3.377 -3.275 1.00 95.25 96 ALA A N 1
ATOM 760 C CA . ALA A 1 96 ? -8.159 4.522 -3.072 1.00 95.25 96 ALA A CA 1
ATOM 761 C C . ALA A 1 96 ? -8.230 5.499 -4.260 1.00 95.25 96 ALA A C 1
ATOM 763 O O . ALA A 1 96 ? -8.171 5.114 -5.430 1.00 95.25 96 ALA A O 1
ATOM 764 N N . ASN A 1 97 ? -8.349 6.786 -3.950 1.00 94.62 97 ASN A N 1
ATOM 765 C CA . ASN A 1 97 ? -8.497 7.849 -4.925 1.00 94.62 97 ASN A CA 1
ATOM 766 C C . ASN A 1 97 ? -7.129 8.226 -5.515 1.00 94.62 97 ASN A C 1
ATOM 768 O O . ASN A 1 97 ? -6.327 8.924 -4.890 1.00 94.62 97 ASN A O 1
ATOM 772 N N . LYS A 1 98 ? -6.889 7.790 -6.755 1.00 95.00 98 LYS A N 1
ATOM 773 C CA . LYS A 1 98 ? -5.662 8.079 -7.512 1.00 95.00 98 LYS A CA 1
ATOM 774 C C . LYS A 1 98 ? -5.475 9.554 -7.878 1.00 95.00 98 LYS A C 1
ATOM 776 O O . LYS A 1 98 ? -4.349 9.958 -8.160 1.00 95.00 98 LYS A O 1
ATOM 781 N N . ASP A 1 99 ? -6.538 10.354 -7.826 1.00 93.94 99 ASP A N 1
ATOM 782 C CA . ASP A 1 99 ? -6.512 11.781 -8.159 1.00 93.94 99 ASP A CA 1
ATOM 783 C C . ASP A 1 99 ? -6.176 12.661 -6.942 1.00 93.94 99 ASP A C 1
ATOM 785 O O . ASP A 1 99 ? -6.040 13.880 -7.071 1.00 93.94 99 ASP A O 1
ATOM 789 N N . LEU A 1 100 ? -5.998 12.067 -5.751 1.00 92.50 100 LEU A N 1
ATOM 790 C CA . LEU A 1 100 ? -5.562 12.807 -4.570 1.00 92.50 100 LEU A CA 1
ATOM 791 C C . LEU A 1 100 ? -4.179 13.406 -4.777 1.00 92.50 100 LEU A C 1
ATOM 793 O O . LEU A 1 100 ? -3.211 12.723 -5.105 1.00 92.50 100 LEU A O 1
ATOM 797 N N . TYR A 1 101 ? -4.088 14.702 -4.524 1.00 92.06 101 TYR A N 1
ATOM 798 C CA . TYR A 1 101 ? -2.853 15.443 -4.663 1.00 92.06 101 TYR A CA 1
ATOM 799 C C . TYR A 1 101 ? -1.956 15.238 -3.442 1.00 92.06 101 TYR A C 1
ATOM 801 O O . TYR A 1 101 ? -2.372 15.487 -2.311 1.00 92.06 101 TYR A O 1
ATOM 809 N N . CYS A 1 102 ? -0.706 14.832 -3.665 1.00 89.94 102 CYS A N 1
ATOM 810 C CA . CYS A 1 102 ? 0.295 14.764 -2.606 1.00 89.94 102 CYS A CA 1
ATOM 811 C C . CYS A 1 102 ? 1.071 16.090 -2.521 1.00 89.94 102 CYS A C 1
ATOM 813 O O . CYS A 1 102 ? 1.817 16.401 -3.455 1.00 89.94 102 CYS A O 1
ATOM 815 N N . PRO A 1 103 ? 0.997 16.852 -1.410 1.00 86.75 103 PRO A N 1
ATOM 816 C CA . PRO A 1 103 ? 1.705 18.129 -1.271 1.00 86.75 103 PRO A CA 1
ATOM 817 C C . PRO A 1 103 ? 3.230 18.011 -1.357 1.00 86.75 103 PRO A C 1
ATOM 819 O O . PRO A 1 103 ? 3.893 18.947 -1.794 1.00 86.75 103 PRO A O 1
ATOM 822 N N . LYS A 1 104 ? 3.794 16.866 -0.951 1.00 84.69 104 LYS A N 1
ATOM 823 C CA . LYS A 1 104 ? 5.246 16.624 -0.974 1.00 84.69 104 LYS A CA 1
ATOM 824 C C . LYS A 1 104 ? 5.795 16.431 -2.384 1.00 84.69 104 LYS A C 1
ATOM 826 O O . LYS A 1 104 ? 6.895 16.877 -2.683 1.00 84.69 104 LYS A O 1
ATOM 831 N N . VAL A 1 105 ? 5.038 15.731 -3.224 1.00 86.81 105 VAL A N 1
ATOM 832 C CA . VAL A 1 105 ? 5.435 15.377 -4.595 1.00 86.81 105 VAL A CA 1
ATOM 833 C C . VAL A 1 105 ? 4.944 16.418 -5.604 1.00 86.81 105 VAL A C 1
ATOM 835 O O . VAL A 1 105 ? 5.541 16.606 -6.664 1.00 86.81 105 VAL A O 1
ATOM 838 N N . GLY A 1 106 ? 3.847 17.094 -5.276 1.00 91.81 106 GLY A N 1
ATOM 839 C CA . GLY A 1 106 ? 3.198 18.065 -6.138 1.00 91.81 106 GLY A CA 1
ATOM 840 C C . GLY A 1 106 ? 2.451 17.443 -7.321 1.00 91.81 106 GLY A C 1
ATOM 841 O O . GLY A 1 106 ? 2.378 18.061 -8.379 1.00 91.81 106 GLY A O 1
ATOM 842 N N . LYS A 1 107 ? 1.977 16.199 -7.178 1.00 94.62 107 LYS A N 1
ATOM 843 C CA . LYS A 1 107 ? 1.301 15.414 -8.224 1.00 94.62 107 LYS A CA 1
ATOM 844 C C . LYS A 1 107 ? 0.245 14.496 -7.614 1.00 94.62 107 LYS A C 1
ATOM 846 O O . LYS A 1 107 ? 0.374 14.108 -6.444 1.00 94.62 107 LYS A O 1
ATOM 851 N N . ASN A 1 108 ? -0.756 14.101 -8.398 1.00 95.31 108 ASN A N 1
ATOM 852 C CA . ASN A 1 108 ? -1.606 12.960 -8.045 1.00 95.31 108 ASN A CA 1
ATOM 853 C C . ASN A 1 108 ? -0.875 11.617 -8.266 1.00 95.31 108 ASN A C 1
ATOM 855 O O . ASN A 1 108 ? 0.289 11.609 -8.671 1.00 95.31 108 ASN A O 1
ATOM 859 N N . ALA A 1 109 ? -1.493 10.483 -7.920 1.00 94.94 109 ALA A N 1
ATOM 860 C CA . ALA A 1 109 ? -0.814 9.186 -7.980 1.00 94.94 109 ALA A CA 1
ATOM 861 C C . ALA A 1 109 ? -0.496 8.765 -9.423 1.00 94.94 109 ALA A C 1
ATOM 863 O O . ALA A 1 109 ? 0.584 8.236 -9.672 1.00 94.94 109 ALA A O 1
ATOM 864 N N . THR A 1 110 ? -1.400 9.046 -10.366 1.00 95.50 110 THR A N 1
ATOM 865 C CA . THR A 1 110 ? -1.212 8.751 -11.796 1.00 95.50 110 THR A CA 1
ATOM 866 C C . THR A 1 110 ? -0.051 9.561 -12.368 1.00 95.50 110 THR A C 1
ATOM 868 O O . THR A 1 110 ? 0.930 8.994 -12.833 1.00 95.50 110 THR A O 1
ATOM 871 N N . GLU A 1 111 ? -0.099 10.885 -12.219 1.00 96.31 111 GLU A N 1
ATOM 872 C CA . GLU A 1 111 ? 0.949 11.804 -12.681 1.00 96.31 111 GLU A CA 1
ATOM 873 C C . GLU A 1 111 ? 2.312 11.488 -12.055 1.00 96.31 111 GLU A C 1
ATOM 875 O O . GLU A 1 111 ? 3.361 11.622 -12.691 1.00 96.31 111 GLU A O 1
ATOM 880 N N . PHE A 1 112 ? 2.318 11.110 -10.774 1.00 95.81 112 PHE A N 1
ATOM 881 C CA . PHE A 1 112 ? 3.542 10.736 -10.086 1.00 95.81 112 PHE A CA 1
ATOM 882 C C . PHE A 1 112 ? 4.113 9.423 -10.611 1.00 95.81 112 PHE A C 1
ATOM 884 O O . PHE A 1 112 ? 5.325 9.344 -10.814 1.00 95.81 112 PHE A O 1
ATOM 891 N N . LEU A 1 113 ? 3.260 8.422 -10.848 1.00 96.19 113 LEU A N 1
ATOM 892 C CA . LEU A 1 113 ? 3.677 7.144 -11.404 1.00 96.19 113 LEU A CA 1
ATOM 893 C C . LEU A 1 113 ? 4.237 7.307 -12.819 1.00 96.19 113 LEU A C 1
ATOM 895 O O . LEU A 1 113 ? 5.297 6.757 -13.107 1.00 96.19 113 LEU A O 1
ATOM 899 N N . ASP A 1 114 ? 3.586 8.109 -13.662 1.00 95.06 114 ASP A N 1
ATOM 900 C CA . ASP A 1 114 ? 4.054 8.408 -15.018 1.00 95.06 114 ASP A CA 1
ATOM 901 C C . ASP A 1 114 ? 5.463 9.009 -14.993 1.00 95.06 114 ASP A C 1
ATOM 903 O O . ASP A 1 114 ? 6.361 8.545 -15.694 1.00 95.06 114 ASP A O 1
ATOM 907 N N . TRP A 1 115 ? 5.676 10.005 -14.129 1.00 95.25 115 TRP A N 1
ATOM 908 C CA . TRP A 1 115 ? 6.968 10.670 -13.980 1.00 95.25 115 TRP A CA 1
ATOM 909 C C . TRP A 1 115 ? 8.051 9.748 -13.407 1.00 95.25 115 TRP A C 1
ATOM 911 O O . TRP A 1 115 ? 9.167 9.695 -13.921 1.00 95.25 115 TRP A O 1
ATOM 921 N N . ILE A 1 116 ? 7.760 9.010 -12.333 1.00 94.81 116 ILE A N 1
ATOM 922 C CA . ILE A 1 116 ? 8.783 8.169 -11.700 1.00 94.81 116 ILE A CA 1
ATOM 923 C C . ILE A 1 116 ? 9.100 6.926 -12.535 1.00 94.81 116 ILE A C 1
ATOM 925 O O . ILE A 1 116 ? 10.218 6.426 -12.462 1.00 94.81 116 ILE A O 1
ATOM 929 N N . TYR A 1 117 ? 8.157 6.435 -13.344 1.00 94.19 117 TYR A N 1
ATOM 930 C CA . TYR A 1 117 ? 8.395 5.311 -14.245 1.00 94.19 117 TYR A CA 1
ATOM 931 C C . TYR A 1 117 ? 9.358 5.682 -15.377 1.00 94.19 117 TYR A C 1
ATOM 933 O O . TYR A 1 117 ? 10.191 4.857 -15.745 1.00 94.19 117 TYR A O 1
ATOM 941 N N . THR A 1 118 ? 9.313 6.920 -15.890 1.00 94.50 118 THR A N 1
ATOM 942 C CA . THR A 1 118 ? 10.296 7.378 -16.887 1.00 94.50 118 THR A CA 1
ATOM 943 C C . THR A 1 118 ? 11.693 7.546 -16.296 1.00 94.50 118 THR A C 1
ATOM 945 O O . THR A 1 118 ? 12.674 7.212 -16.954 1.00 94.50 118 THR A O 1
ATOM 948 N N . GLU A 1 119 ? 11.791 8.037 -15.059 1.00 94.31 119 GLU A N 1
ATOM 949 C CA . GLU A 1 119 ? 13.079 8.291 -14.398 1.00 94.31 119 GLU A CA 1
ATOM 950 C C . GLU A 1 119 ? 13.703 7.023 -13.787 1.00 94.31 119 GLU A C 1
ATOM 952 O O . GLU A 1 119 ? 14.923 6.868 -13.766 1.00 94.31 119 GLU A O 1
ATOM 957 N N . ASN A 1 120 ? 12.880 6.111 -13.264 1.00 93.94 120 ASN A N 1
ATOM 958 C CA . ASN A 1 120 ? 13.318 4.912 -12.554 1.00 93.94 120 ASN A CA 1
ATOM 959 C C . ASN A 1 120 ? 12.330 3.743 -12.773 1.00 93.94 120 ASN A C 1
ATOM 961 O O . ASN A 1 120 ? 11.527 3.423 -11.887 1.00 93.94 120 ASN A O 1
A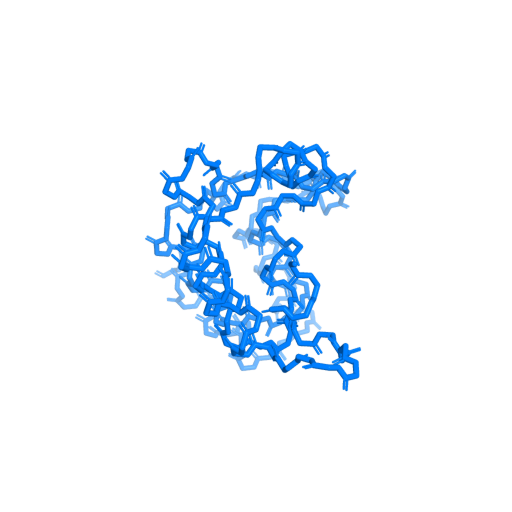TOM 965 N N . PRO A 1 121 ? 12.354 3.102 -13.953 1.00 95.31 121 PRO A N 1
ATOM 966 C CA . PRO A 1 121 ? 11.453 2.001 -14.262 1.00 95.31 121 PRO A CA 1
ATOM 967 C C . PRO A 1 121 ? 11.812 0.742 -13.467 1.00 95.31 121 PRO A C 1
ATOM 969 O O . PRO A 1 121 ? 12.967 0.319 -13.408 1.00 95.31 121 PRO A O 1
ATOM 972 N N . THR A 1 122 ? 10.793 0.092 -12.914 1.00 97.69 122 THR A N 1
ATOM 973 C CA . THR A 1 122 ? 10.888 -1.218 -12.257 1.00 97.69 122 THR A CA 1
ATOM 974 C C . THR A 1 122 ? 9.760 -2.113 -12.767 1.00 97.69 122 THR A C 1
ATOM 976 O O . THR A 1 122 ? 8.775 -1.629 -13.336 1.00 97.69 122 THR A O 1
ATOM 979 N N . ALA A 1 123 ? 9.875 -3.428 -12.561 1.00 97.44 123 ALA A N 1
ATOM 980 C CA . ALA A 1 123 ? 8.798 -4.357 -12.909 1.00 97.44 123 ALA A CA 1
ATOM 981 C C . ALA A 1 123 ? 7.500 -4.027 -12.147 1.00 97.44 123 ALA A C 1
ATOM 983 O O . ALA A 1 123 ? 6.418 -4.041 -12.732 1.00 97.44 123 ALA A O 1
ATOM 984 N N . ASN A 1 124 ? 7.625 -3.657 -10.869 1.00 97.62 124 ASN A N 1
ATOM 985 C CA . ASN A 1 124 ? 6.501 -3.297 -10.012 1.00 97.62 124 ASN A CA 1
ATOM 986 C C . ASN A 1 124 ? 5.835 -1.992 -10.467 1.00 97.62 124 ASN A C 1
ATOM 988 O O . ASN A 1 124 ? 4.623 -1.988 -10.661 1.00 97.62 124 ASN A O 1
ATOM 992 N N . ARG A 1 125 ? 6.588 -0.919 -10.753 1.00 96.62 125 ARG A N 1
ATOM 993 C CA . ARG A 1 125 ? 6.029 0.317 -11.340 1.00 96.62 125 ARG A CA 1
ATOM 994 C C . ARG A 1 125 ? 5.391 0.084 -12.703 1.00 96.62 125 ARG A C 1
ATOM 996 O O . ARG A 1 125 ? 4.346 0.663 -12.970 1.00 96.62 125 ARG A O 1
ATOM 1003 N N . GLY A 1 126 ? 5.959 -0.786 -13.538 1.00 96.88 126 GLY A N 1
ATOM 1004 C CA . GLY A 1 126 ? 5.335 -1.183 -14.804 1.00 96.88 126 GLY A CA 1
ATOM 1005 C C . GLY A 1 126 ? 3.984 -1.877 -14.594 1.00 96.88 126 GLY A C 1
ATOM 1006 O O . GLY A 1 126 ? 3.012 -1.573 -15.283 1.00 96.88 126 GLY A O 1
ATOM 1007 N N . ALA A 1 127 ? 3.891 -2.756 -13.594 1.00 97.69 127 ALA A N 1
ATOM 1008 C CA . ALA A 1 127 ? 2.636 -3.401 -13.220 1.00 97.69 127 ALA A CA 1
ATOM 1009 C C . ALA A 1 127 ? 1.623 -2.407 -12.620 1.00 97.69 127 ALA A C 1
ATOM 1011 O O . ALA A 1 127 ? 0.442 -2.468 -12.95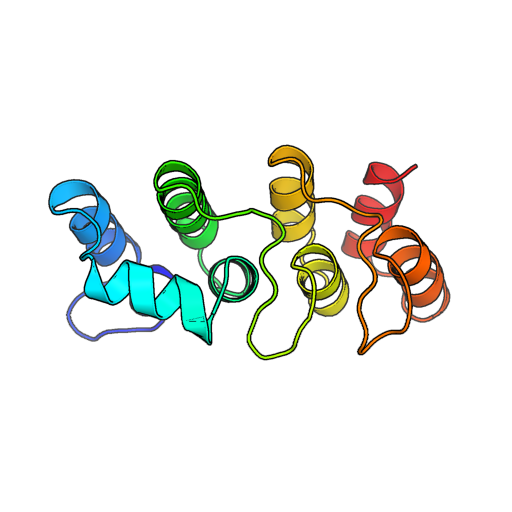6 1.00 97.69 127 ALA A O 1
ATOM 1012 N N . MET A 1 128 ? 2.066 -1.456 -11.787 1.00 97.44 128 MET A N 1
ATOM 1013 C CA . MET A 1 128 ? 1.221 -0.356 -11.296 1.00 97.44 128 MET A CA 1
ATOM 1014 C C . MET A 1 128 ? 0.703 0.503 -12.458 1.00 97.44 128 MET A C 1
ATOM 1016 O O . MET A 1 128 ? -0.468 0.871 -12.477 1.00 97.44 128 MET A O 1
ATOM 1020 N N . TYR A 1 129 ? 1.557 0.795 -13.443 1.00 94.38 129 TYR A N 1
ATOM 1021 C CA . TYR A 1 129 ? 1.221 1.635 -14.593 1.00 94.38 129 TYR A CA 1
ATOM 1022 C C . TYR A 1 129 ? 0.085 1.013 -15.406 1.00 94.38 129 TYR A C 1
ATOM 1024 O O . TYR A 1 129 ? -0.885 1.695 -15.731 1.00 94.38 129 TYR A O 1
ATOM 1032 N N . ALA A 1 130 ? 0.168 -0.301 -15.638 1.00 94.75 130 ALA A N 1
ATOM 1033 C CA . ALA A 1 130 ? -0.864 -1.091 -16.306 1.00 94.75 130 ALA A CA 1
ATOM 1034 C C . ALA A 1 130 ? -2.167 -1.248 -15.497 1.00 94.75 130 ALA A C 1
ATOM 1036 O O . ALA A 1 130 ? -3.170 -1.680 -16.050 1.00 94.75 130 ALA A O 1
ATOM 1037 N N . LEU A 1 131 ? -2.175 -0.946 -14.191 1.00 94.31 131 LEU A N 1
ATOM 1038 C CA . LEU A 1 131 ? -3.410 -0.899 -13.396 1.00 94.31 131 LEU A CA 1
ATOM 1039 C C . LEU A 1 131 ? -4.119 0.457 -13.485 1.00 94.31 131 LEU A C 1
ATOM 1041 O O . LEU A 1 131 ? -5.313 0.538 -13.196 1.00 94.31 131 LEU A O 1
ATOM 1045 N N . LEU A 1 132 ? -3.395 1.528 -13.821 1.00 88.69 132 LEU A N 1
ATOM 1046 C CA . LEU A 1 132 ? -3.955 2.878 -13.905 1.00 88.69 132 LEU A CA 1
ATOM 1047 C C . LEU A 1 132 ? -4.470 3.251 -15.302 1.00 88.69 132 LEU A C 1
ATOM 1049 O O . LEU A 1 132 ? -5.279 4.186 -15.385 1.00 88.69 132 LEU A O 1
ATOM 1053 N N . HIS A 1 133 ? -4.022 2.531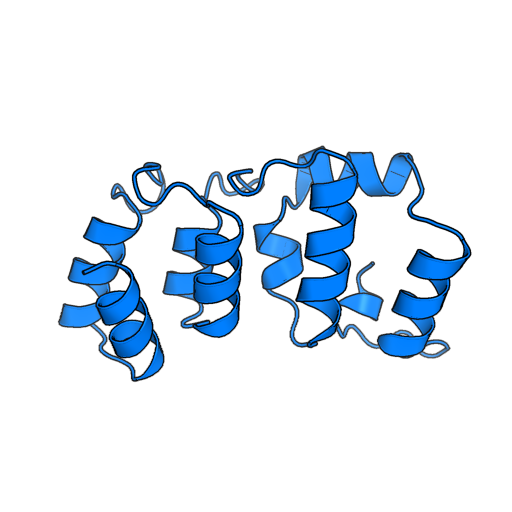 -16.336 1.00 84.50 133 HIS A N 1
ATOM 1054 C CA . HIS A 1 133 ? -4.271 2.758 -17.764 1.00 84.50 133 HIS A CA 1
ATOM 1055 C C . HIS A 1 133 ? -4.891 1.524 -18.419 1.00 84.50 133 HIS A C 1
ATOM 1057 O O . HIS A 1 133 ? -5.793 1.709 -19.265 1.00 84.50 133 HIS A O 1
#

Radius of gyration: 15.27 Å; Cα contacts (8 Å, |Δi|>4): 175; chains: 1; bounding box: 28×33×41 Å

Mean predicted aligned error: 5.07 Å

Solvent-accessible surface area (backbone atoms only — not comparable to full-atom values): 7368 Å² total; per-residue (Å²): 109,63,28,25,26,59,44,90,43,103,87,40,55,36,63,59,42,41,51,47,39,73,74,75,47,79,52,70,70,57,50,52,49,36,69,69,55,34,28,53,43,54,45,54,68,32,88,31,81,51,14,58,58,53,47,50,56,43,43,77,73,69,49,58,67,58,34,49,26,77,80,52,42,37,30,58,49,54,20,62,74,70,54,34,42,69,52,35,52,51,39,52,74,70,63,40,64,52,78,52,69,20,76,88,78,71,35,25,36,60,62,41,48,58,54,45,39,75,77,60,69,46,75,38,49,54,54,50,50,65,72,79,106

Sequence (133 aa):
MLCALGNDIPVFDSEDCLFYFETFGVSQDLLSLVEYQYGISSILSGDSHSRFRMANTLIAHGFDVNWLNESNSPPLHSAIIHDDFEAFKWLMQQGANKDLYCPKVGKNATEFLDWIYTENPTANRGAMYALLH

Foldseek 3Di:
DVQLLQDDDPPDHNVRVLVCCVVVHDDPVRLVCCLAAPALLNLLPRPDPSSLVVSVSNVVVVGDLQDAHVQQAGSLVSCLVVLPLVSNVSSVVVPHDQQDARPVQRGGNLVSLVVCCVVPNDPSSVSSNVVVD